Protein AF-A0A1H0KWA9-F1 (afdb_monomer)

pLDDT: mean 82.3, std 14.66, range [47.5, 94.94]

Solvent-accessible surface area (backbone atoms only — not comparable to full-atom values): 4333 Å² total; per-residue (Å²): 95,80,47,92,82,87,56,99,69,32,54,28,44,81,39,70,53,98,88,38,80,35,34,37,35,34,33,37,40,72,89,47,67,95,47,41,68,19,32,32,46,76,42,44,40,78,70,49,44,60,100,69,67,59,74,23,80,41,71,67,60,45,50,53,53,48,50,54,42,58,52,74,76,112

Mean predicted aligned error: 6.77 Å

Radius of gyration: 12.35 Å; Cα contacts (8 Å, |Δi|>4): 118; chains: 1; bounding box: 35×24×26 Å

Nearest PDB structures (foldseek):
  3wkn-assembly4_P  TM=5.860E-01  e=2.975E+00  synthetic construct

Secondary structure (DSSP, 8-state):
-B--SSSS--BEEEEEETTEEEEEEEEPPGGGGGGTT-EEEEEE-GGG--SS--EESSHHHHHHHHHHHHHTT-

Structure (mmCIF, N/CA/C/O backbone):
data_AF-A0A1H0KWA9-F1
#
_entry.id   AF-A0A1H0KWA9-F1
#
loop_
_atom_site.group_PDB
_atom_site.id
_atom_site.type_symbol
_atom_site.label_atom_id
_atom_site.label_alt_id
_atom_site.label_comp_id
_atom_site.label_asym_id
_atom_site.label_entity_id
_atom_site.label_seq_id
_atom_site.pdbx_PDB_ins_code
_atom_site.Cartn_x
_atom_site.Cartn_y
_atom_site.Cartn_z
_atom_site.occupancy
_atom_site.B_iso_or_equiv
_atom_site.auth_seq_id
_atom_site.auth_comp_id
_atom_site.auth_asym_id
_atom_site.auth_atom_id
_atom_site.pdbx_PDB_model_num
ATOM 1 N N . MET A 1 1 ? 4.455 12.626 -2.600 1.00 53.19 1 MET A N 1
ATOM 2 C CA . MET A 1 1 ? 5.333 12.969 -1.453 1.00 53.19 1 MET A CA 1
ATOM 3 C C . MET A 1 1 ? 6.579 12.103 -1.552 1.00 53.19 1 MET A C 1
ATOM 5 O O . MET A 1 1 ? 6.431 10.938 -1.885 1.00 53.19 1 MET A O 1
ATOM 9 N N . HIS A 1 2 ? 7.781 12.645 -1.355 1.00 54.72 2 HIS A N 1
ATOM 10 C CA . HIS A 1 2 ? 9.016 11.858 -1.475 1.00 54.72 2 HIS A CA 1
ATOM 11 C C . HIS A 1 2 ? 9.292 11.141 -0.155 1.00 54.72 2 HIS A C 1
ATOM 13 O O . HIS A 1 2 ? 9.229 11.768 0.904 1.00 54.72 2 HIS A O 1
ATOM 19 N N . VAL A 1 3 ? 9.562 9.839 -0.208 1.00 55.03 3 VAL A N 1
ATOM 20 C CA . VAL A 1 3 ? 9.942 9.053 0.972 1.00 55.03 3 VAL A CA 1
ATOM 21 C C . VAL A 1 3 ? 11.459 8.899 0.951 1.00 55.03 3 VAL A C 1
ATOM 23 O O . VAL A 1 3 ? 12.052 8.602 -0.079 1.00 55.03 3 VAL A O 1
ATOM 26 N N . GLY A 1 4 ? 12.117 9.165 2.075 1.00 49.81 4 GLY A N 1
ATOM 27 C CA . GLY A 1 4 ? 13.570 9.063 2.171 1.00 49.81 4 GLY A CA 1
ATOM 28 C C . GLY A 1 4 ? 14.021 7.619 2.374 1.00 49.81 4 GLY A C 1
ATOM 29 O O . GLY A 1 4 ? 14.368 7.267 3.493 1.00 49.81 4 GLY A O 1
ATOM 30 N N . THR A 1 5 ? 14.035 6.793 1.323 1.00 54.25 5 THR A N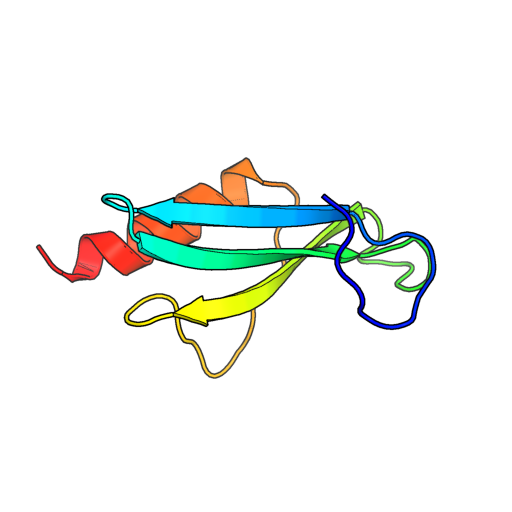 1
ATOM 31 C CA . THR A 1 5 ? 14.653 5.444 1.367 1.00 54.25 5 THR A CA 1
ATOM 32 C C . THR A 1 5 ? 16.133 5.442 0.963 1.00 54.25 5 THR A C 1
ATOM 34 O O . THR A 1 5 ? 16.758 4.388 0.920 1.00 54.25 5 THR A O 1
ATOM 37 N N . GLY A 1 6 ? 16.729 6.606 0.672 1.00 51.88 6 GLY A N 1
ATOM 38 C CA . GLY A 1 6 ? 18.142 6.709 0.276 1.00 51.88 6 GLY A CA 1
ATOM 39 C C . GLY A 1 6 ? 18.419 6.458 -1.213 1.00 51.88 6 GLY A C 1
ATOM 40 O O . GLY A 1 6 ? 19.580 6.448 -1.611 1.00 51.88 6 GLY A O 1
ATOM 41 N N . SER A 1 7 ? 17.379 6.319 -2.041 1.00 50.69 7 SER A N 1
ATOM 42 C CA . SER A 1 7 ? 17.451 6.354 -3.508 1.00 50.69 7 SER A CA 1
ATOM 43 C C . SER A 1 7 ? 16.619 7.531 -4.027 1.00 50.69 7 SER A C 1
ATOM 45 O O . SER A 1 7 ? 15.543 7.807 -3.499 1.00 50.69 7 SER A O 1
ATOM 47 N N . TYR A 1 8 ? 17.160 8.276 -4.993 1.00 49.50 8 TYR A N 1
ATOM 48 C CA . TYR A 1 8 ? 16.801 9.676 -5.268 1.00 49.50 8 TYR A CA 1
ATOM 49 C C . TYR A 1 8 ? 15.426 9.917 -5.910 1.00 49.50 8 TYR A C 1
ATOM 51 O O . TYR A 1 8 ? 14.995 11.063 -5.942 1.00 49.50 8 TYR A O 1
ATOM 59 N N . ASP A 1 9 ? 14.697 8.883 -6.328 1.00 54.19 9 ASP A N 1
ATOM 60 C CA . ASP A 1 9 ? 13.420 9.051 -7.032 1.00 54.19 9 ASP A CA 1
ATOM 61 C C . ASP A 1 9 ? 12.418 7.961 -6.640 1.00 54.19 9 ASP A C 1
ATOM 63 O O . ASP A 1 9 ? 12.083 7.081 -7.432 1.00 54.19 9 ASP A O 1
ATOM 67 N N . ILE A 1 10 ? 11.942 7.991 -5.391 1.00 64.12 10 ILE A N 1
ATOM 68 C CA . ILE A 1 10 ? 10.830 7.131 -4.970 1.00 64.12 10 ILE A CA 1
ATOM 69 C C . ILE A 1 10 ? 9.584 7.956 -4.624 1.00 64.12 10 ILE A C 1
ATOM 71 O O . ILE A 1 10 ? 9.546 8.753 -3.678 1.00 64.12 10 ILE A O 1
ATOM 75 N N . ASN A 1 11 ? 8.529 7.766 -5.417 1.00 78.75 11 ASN A N 1
ATOM 76 C CA . ASN A 1 11 ? 7.220 8.338 -5.129 1.00 78.75 11 ASN A CA 1
ATOM 77 C C . ASN A 1 11 ? 6.590 7.564 -3.973 1.00 78.75 11 ASN A C 1
ATOM 79 O O . ASN A 1 11 ? 6.352 6.369 -4.084 1.00 78.75 11 ASN A O 1
ATOM 83 N N . GLY A 1 12 ? 6.303 8.234 -2.862 1.00 86.44 12 GLY A N 1
ATOM 84 C CA . GLY A 1 12 ? 5.557 7.644 -1.757 1.00 86.44 12 GLY A CA 1
ATOM 85 C C . GLY A 1 12 ? 4.082 8.019 -1.772 1.00 86.44 12 GLY A C 1
ATOM 86 O O . GLY A 1 12 ? 3.703 9.084 -2.269 1.00 86.44 12 GLY A O 1
ATOM 87 N N . GLN A 1 13 ? 3.267 7.174 -1.147 1.00 90.56 13 GLN A N 1
ATOM 88 C CA . GLN A 1 13 ? 1.855 7.424 -0.888 1.00 90.56 13 GLN A CA 1
ATOM 89 C C . GLN A 1 13 ? 1.491 6.975 0.532 1.00 90.56 13 GLN A C 1
ATOM 91 O O . GLN A 1 13 ? 1.675 5.817 0.900 1.00 90.56 13 GLN A O 1
ATOM 96 N N . LEU A 1 14 ? 0.931 7.892 1.326 1.00 92.50 14 LEU A N 1
ATOM 97 C CA . LEU A 1 14 ? 0.312 7.556 2.610 1.00 92.50 14 LEU A CA 1
ATOM 98 C C . LEU A 1 14 ? -1.150 7.168 2.389 1.00 92.50 14 LEU A C 1
ATOM 100 O O . LEU A 1 14 ? -1.874 7.839 1.645 1.00 92.50 14 LEU A O 1
ATOM 104 N N . VAL A 1 15 ? -1.583 6.102 3.054 1.00 90.81 15 VAL A N 1
ATOM 105 C CA . VAL A 1 15 ? -2.966 5.625 3.015 1.00 90.81 15 VAL A CA 1
ATOM 106 C C . VAL A 1 15 ? -3.576 5.785 4.396 1.00 90.81 15 VAL A C 1
ATOM 108 O O . VAL A 1 15 ? -3.060 5.245 5.375 1.00 90.81 15 VAL A O 1
ATOM 111 N N . PHE A 1 16 ? -4.684 6.520 4.465 1.00 89.81 16 PHE A N 1
ATOM 112 C CA . PHE A 1 16 ? -5.428 6.759 5.696 1.00 89.81 16 PHE A CA 1
ATOM 113 C C . PHE A 1 16 ? -6.762 6.012 5.671 1.00 89.81 16 PHE A C 1
ATOM 115 O O . PHE A 1 16 ? -7.431 5.977 4.640 1.00 89.81 16 PHE A O 1
ATOM 122 N N . ALA A 1 17 ? -7.158 5.462 6.817 1.00 87.44 17 ALA A N 1
ATOM 123 C CA . ALA A 1 17 ? -8.481 4.898 7.059 1.00 87.44 17 ALA A CA 1
ATOM 124 C C . ALA A 1 17 ? -9.016 5.459 8.380 1.00 87.44 17 ALA A C 1
ATOM 126 O O . ALA A 1 17 ? -8.296 5.475 9.377 1.00 87.44 17 ALA A O 1
ATOM 127 N N . ASP A 1 18 ? -10.241 5.991 8.366 1.00 86.94 18 ASP A N 1
ATOM 128 C CA . ASP A 1 18 ? -10.871 6.650 9.523 1.00 86.94 18 ASP A CA 1
ATOM 129 C C . ASP A 1 18 ? -9.990 7.730 10.187 1.00 86.94 18 ASP A C 1
ATOM 131 O O . ASP A 1 18 ? -9.977 7.908 11.403 1.00 86.94 18 ASP A O 1
ATOM 135 N N . GLY A 1 19 ? -9.211 8.455 9.376 1.00 87.69 19 GLY A N 1
ATOM 136 C CA . GLY A 1 19 ? -8.292 9.498 9.846 1.00 87.69 19 GLY A CA 1
ATOM 137 C C . GLY A 1 19 ? -6.986 8.986 10.469 1.00 87.69 19 GLY A C 1
ATOM 138 O O . GLY A 1 19 ? -6.156 9.797 10.875 1.00 87.69 19 GLY A O 1
ATOM 139 N N . LEU A 1 20 ? -6.764 7.670 10.513 1.00 88.50 20 LEU A N 1
ATOM 140 C CA . LEU A 1 20 ? -5.538 7.043 11.008 1.00 88.50 20 LEU A CA 1
ATOM 141 C C . LEU A 1 20 ? -4.667 6.561 9.848 1.00 88.50 20 LEU A C 1
ATOM 143 O O . LEU A 1 20 ? -5.175 6.097 8.827 1.00 88.50 20 LEU A O 1
ATOM 147 N N . LEU A 1 21 ? -3.344 6.656 10.003 1.00 91.75 21 LEU A N 1
ATOM 148 C CA . LEU A 1 21 ? -2.408 6.134 9.009 1.00 91.75 21 LEU A CA 1
ATOM 149 C C . LEU A 1 21 ? -2.457 4.60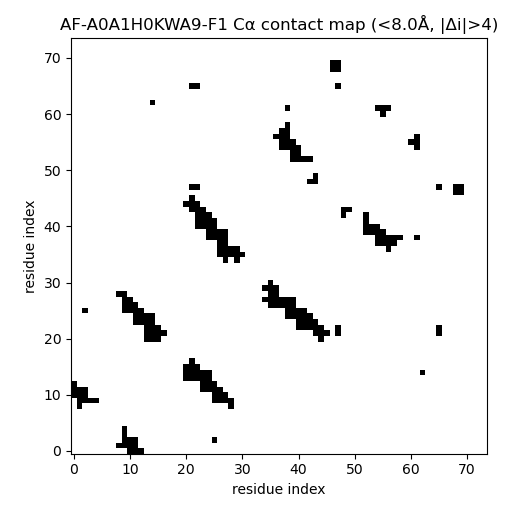1 9.017 1.00 91.75 21 LEU A C 1
ATOM 151 O O . LEU A 1 21 ? -2.099 3.968 10.007 1.00 91.75 21 LEU A O 1
ATOM 155 N N . ALA A 1 22 ? -2.902 4.020 7.906 1.00 92.88 22 ALA A N 1
ATOM 156 C CA . ALA A 1 22 ? -3.077 2.581 7.743 1.00 92.88 22 ALA A CA 1
ATOM 157 C C . ALA A 1 22 ? -1.902 1.930 6.999 1.00 92.88 22 ALA A C 1
ATOM 159 O O . ALA A 1 22 ? -1.547 0.791 7.303 1.00 92.88 22 ALA A O 1
ATOM 160 N N . ALA A 1 23 ? -1.285 2.642 6.047 1.00 94.19 23 ALA A N 1
ATOM 161 C CA . ALA A 1 23 ? -0.146 2.134 5.287 1.00 94.19 23 ALA A CA 1
ATOM 162 C C . ALA A 1 23 ? 0.744 3.235 4.696 1.00 94.19 23 ALA A C 1
ATOM 164 O O . ALA A 1 23 ? 0.297 4.358 4.442 1.00 94.19 23 ALA A O 1
ATOM 165 N N . VAL A 1 24 ? 1.986 2.858 4.400 1.00 93.00 24 VAL A N 1
ATOM 166 C CA . VAL A 1 24 ? 2.938 3.592 3.566 1.00 93.00 24 VAL A CA 1
ATOM 167 C C . VAL A 1 24 ? 3.245 2.741 2.339 1.00 93.00 24 VAL A C 1
ATOM 169 O O . VAL A 1 24 ? 3.680 1.597 2.465 1.00 93.00 24 VAL A O 1
ATOM 172 N N . LEU A 1 25 ? 3.021 3.308 1.157 1.00 92.25 25 LEU A N 1
ATOM 173 C CA . LEU A 1 25 ?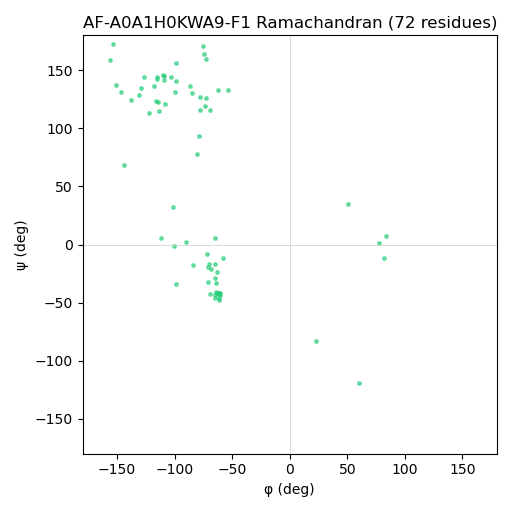 3.361 2.705 -0.127 1.00 92.25 25 LEU A CA 1
ATOM 174 C C . LEU A 1 25 ? 4.512 3.477 -0.768 1.00 92.25 25 LEU A C 1
ATOM 176 O O . LEU A 1 25 ? 4.575 4.705 -0.655 1.00 92.25 25 LEU A O 1
ATOM 180 N N . VAL A 1 26 ? 5.381 2.770 -1.481 1.00 89.94 26 VAL A N 1
ATOM 181 C CA . VAL A 1 26 ? 6.472 3.357 -2.265 1.00 89.94 26 VAL A CA 1
ATOM 182 C C . VAL A 1 26 ? 6.442 2.808 -3.683 1.00 89.94 26 VAL A C 1
ATOM 184 O O . VAL A 1 26 ? 6.258 1.612 -3.888 1.00 89.94 26 VAL A O 1
ATOM 187 N N . GLN A 1 27 ? 6.592 3.679 -4.672 1.00 88.69 27 GLN A N 1
ATOM 188 C CA . GLN A 1 27 ? 6.753 3.272 -6.055 1.00 88.69 27 GLN A CA 1
ATOM 189 C C . GLN A 1 27 ? 8.187 2.797 -6.264 1.00 88.69 27 GLN A C 1
ATOM 191 O O . GLN A 1 27 ? 9.143 3.510 -5.947 1.00 88.69 27 GLN A O 1
ATOM 196 N N . LEU A 1 28 ? 8.323 1.591 -6.796 1.00 85.69 28 LEU A N 1
ATOM 197 C CA . LEU A 1 28 ? 9.599 1.002 -7.150 1.00 85.69 28 LEU A CA 1
ATOM 198 C C . LEU A 1 28 ? 10.139 1.707 -8.395 1.00 85.69 28 LEU A C 1
ATOM 200 O O . LEU A 1 28 ? 9.449 1.827 -9.408 1.00 85.69 28 LEU A O 1
ATOM 204 N N . SER A 1 29 ? 11.368 2.204 -8.298 1.00 77.44 29 SER A N 1
ATOM 205 C CA . SER A 1 29 ? 12.059 2.851 -9.410 1.00 77.44 29 SER A CA 1
ATOM 206 C C . SER A 1 29 ? 12.561 1.834 -10.436 1.00 77.44 29 SER A C 1
ATOM 208 O O . SER A 1 29 ? 12.599 0.628 -10.178 1.00 77.44 29 SER A O 1
ATOM 210 N N . ASP A 1 30 ? 13.028 2.344 -11.577 1.00 66.94 30 ASP A N 1
ATOM 211 C CA . ASP A 1 30 ? 13.569 1.561 -12.699 1.00 66.94 30 ASP A CA 1
ATOM 212 C C . ASP A 1 30 ? 14.765 0.663 -12.327 1.00 66.94 30 ASP A C 1
ATOM 214 O O . ASP A 1 30 ? 15.136 -0.230 -13.083 1.00 66.94 30 ASP A O 1
ATOM 218 N N . PHE A 1 31 ? 15.350 0.843 -11.136 1.00 61.91 31 PHE A N 1
ATOM 219 C CA . PHE A 1 31 ? 16.385 -0.040 -10.592 1.00 61.91 31 PHE A CA 1
ATOM 220 C C . PHE A 1 31 ? 15.894 -1.463 -10.292 1.00 61.91 31 PHE A C 1
ATOM 222 O O . PHE A 1 31 ? 16.716 -2.358 -10.122 1.00 61.91 31 PHE A O 1
ATOM 229 N N . HIS A 1 32 ? 14.579 -1.679 -10.218 1.00 62.31 32 HIS A N 1
ATOM 230 C CA . HIS A 1 32 ? 13.980 -2.992 -9.986 1.00 62.31 32 HIS A CA 1
ATOM 231 C C . HIS A 1 32 ? 13.438 -3.631 -11.272 1.00 62.31 32 HIS A C 1
ATOM 233 O O . HIS A 1 32 ? 12.437 -4.322 -11.172 1.00 62.31 32 HIS A O 1
ATOM 239 N N . GLU A 1 33 ? 14.054 -3.385 -12.440 1.00 69.62 33 GLU A N 1
ATOM 240 C CA . GLU A 1 33 ? 13.751 -3.946 -13.781 1.00 69.62 33 GLU A CA 1
ATOM 241 C C . GLU A 1 33 ? 12.307 -4.478 -13.962 1.00 69.62 33 GLU A C 1
ATOM 243 O O . GLU A 1 33 ? 11.441 -3.743 -14.434 1.00 69.62 33 GLU A O 1
ATOM 248 N N . ASP A 1 34 ? 12.015 -5.713 -13.539 1.00 75.62 34 ASP A N 1
ATOM 249 C CA . ASP A 1 34 ? 10.704 -6.376 -13.683 1.00 75.62 34 ASP A CA 1
ATOM 250 C C . ASP A 1 34 ? 9.548 -5.779 -12.847 1.00 75.62 34 ASP A C 1
ATOM 252 O O . ASP A 1 34 ? 8.375 -6.008 -13.145 1.00 75.62 34 ASP A O 1
ATOM 256 N N . LEU A 1 35 ? 9.854 -5.037 -11.783 1.00 76.44 35 LEU A N 1
ATOM 257 C CA . LEU A 1 35 ? 8.897 -4.418 -10.858 1.00 76.44 35 LEU A CA 1
ATOM 258 C C . LEU A 1 35 ? 8.891 -2.887 -10.947 1.00 76.44 35 LEU A C 1
ATOM 260 O O . LEU A 1 35 ? 8.213 -2.225 -10.157 1.00 76.44 35 LEU A O 1
ATOM 264 N N . ALA A 1 36 ? 9.636 -2.314 -11.893 1.00 83.75 36 ALA A N 1
ATOM 265 C CA . ALA A 1 36 ? 9.675 -0.876 -12.113 1.00 83.75 36 ALA A CA 1
ATOM 266 C C . ALA A 1 36 ? 8.260 -0.300 -12.311 1.00 83.75 36 ALA A C 1
ATOM 268 O O . ALA A 1 36 ? 7.433 -0.833 -13.052 1.00 83.75 36 ALA A O 1
ATOM 269 N N . GLY A 1 37 ? 7.963 0.795 -11.611 1.00 84.69 37 GLY A N 1
ATOM 270 C CA . GLY A 1 37 ? 6.669 1.474 -11.660 1.00 84.69 37 GLY A CA 1
ATOM 271 C C . GLY A 1 37 ? 5.578 0.863 -10.775 1.00 84.69 37 GLY A C 1
ATOM 272 O O . GLY A 1 37 ? 4.565 1.533 -10.552 1.00 84.69 37 GLY A O 1
ATOM 273 N N . MET A 1 38 ? 5.785 -0.341 -10.225 1.00 90.50 38 MET A N 1
ATOM 274 C CA . MET A 1 38 ? 4.872 -0.957 -9.261 1.00 90.50 38 MET A CA 1
ATOM 275 C C . MET A 1 38 ? 4.960 -0.308 -7.876 1.00 90.50 38 MET A C 1
ATOM 277 O O . MET A 1 38 ? 5.911 0.393 -7.546 1.00 90.50 38 MET A O 1
ATOM 281 N N . TRP A 1 39 ? 3.960 -0.566 -7.039 1.00 92.19 39 TRP A N 1
ATOM 282 C CA . TRP A 1 39 ? 3.832 -0.031 -5.689 1.00 92.19 39 TRP A CA 1
ATOM 283 C C . TRP A 1 39 ? 4.076 -1.106 -4.640 1.00 92.19 39 TRP A C 1
ATOM 285 O O . TRP A 1 39 ? 3.355 -2.094 -4.573 1.00 92.19 39 TRP A O 1
ATOM 295 N N . PHE A 1 40 ? 5.063 -0.899 -3.786 1.00 91.25 40 PHE A N 1
ATOM 296 C CA . PHE A 1 40 ? 5.414 -1.785 -2.688 1.00 91.25 40 PHE A CA 1
ATOM 297 C C . PHE A 1 40 ? 4.829 -1.290 -1.362 1.00 91.25 40 PHE A C 1
ATOM 299 O O . PHE A 1 40 ? 4.811 -0.085 -1.095 1.00 91.25 40 PHE A O 1
ATOM 306 N N . LEU A 1 41 ? 4.355 -2.217 -0.522 1.00 93.00 41 LEU A N 1
ATOM 307 C CA . LEU A 1 41 ? 3.957 -1.919 0.854 1.00 93.00 41 LEU A CA 1
ATOM 308 C C . LEU A 1 41 ? 5.188 -1.821 1.759 1.00 93.00 41 LEU A C 1
ATOM 310 O O . LEU A 1 41 ? 5.617 -2.811 2.339 1.00 93.00 41 LEU A O 1
ATOM 314 N N . GLU A 1 42 ? 5.704 -0.609 1.934 1.00 90.00 42 GLU A N 1
ATOM 315 C CA . GLU A 1 42 ? 6.836 -0.348 2.828 1.00 90.00 42 GLU A CA 1
ATOM 316 C C . GLU A 1 42 ? 6.467 -0.635 4.291 1.00 90.00 42 GLU A C 1
ATOM 318 O O . GLU A 1 42 ? 7.192 -1.313 5.016 1.00 90.00 42 GLU A O 1
ATOM 323 N N . ALA A 1 43 ? 5.300 -0.152 4.725 1.00 91.19 43 ALA A N 1
ATOM 324 C CA . ALA A 1 43 ? 4.801 -0.368 6.077 1.00 91.19 43 ALA A CA 1
ATOM 325 C C . ALA A 1 43 ? 3.275 -0.485 6.089 1.00 91.19 43 ALA A C 1
ATOM 327 O O . ALA A 1 43 ? 2.573 0.365 5.539 1.00 91.19 43 ALA A O 1
ATOM 328 N N . GLY A 1 44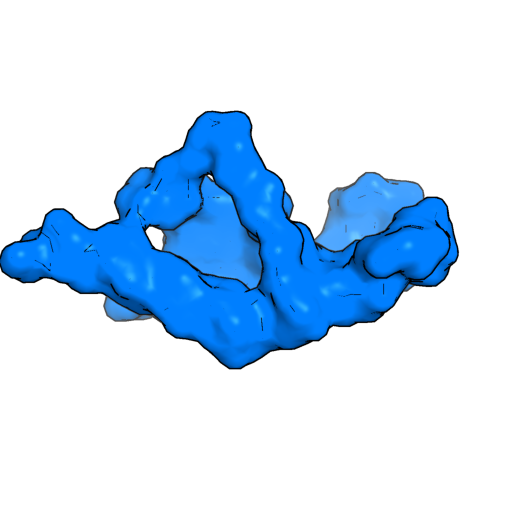 ? 2.761 -1.517 6.754 1.00 93.12 44 GLY A N 1
ATOM 329 C CA . GLY A 1 44 ? 1.354 -1.646 7.123 1.00 93.12 44 GLY A CA 1
ATOM 330 C C . GLY A 1 44 ? 1.190 -1.473 8.629 1.00 93.12 44 GLY A C 1
ATOM 331 O O . GLY A 1 44 ? 2.056 -1.883 9.396 1.00 93.12 44 GLY A O 1
ATOM 332 N N . PHE A 1 45 ? 0.085 -0.873 9.067 1.00 91.88 45 PHE A N 1
ATOM 333 C CA . PHE A 1 45 ? -0.217 -0.707 10.488 1.00 91.88 45 PHE A CA 1
ATOM 334 C C . PHE A 1 45 ? -1.470 -1.495 10.883 1.00 91.88 45 PHE A C 1
ATOM 336 O O . PHE A 1 45 ? -2.444 -1.591 10.129 1.00 91.88 45 PHE A O 1
ATOM 343 N N . GLY A 1 46 ? -1.467 -2.055 12.095 1.00 90.75 46 GLY A N 1
ATOM 344 C CA . GLY A 1 46 ? -2.606 -2.802 12.630 1.00 90.75 46 GLY A CA 1
ATOM 345 C C . GLY A 1 46 ? -2.953 -4.016 11.766 1.00 90.75 46 GLY A C 1
ATOM 346 O O . GLY A 1 46 ? -2.131 -4.902 11.586 1.00 90.75 46 GLY A O 1
ATOM 347 N N . LEU A 1 47 ? -4.170 -4.062 11.215 1.00 89.38 47 LEU A N 1
ATOM 348 C CA . LEU A 1 47 ? -4.626 -5.186 10.376 1.00 89.38 47 LEU A CA 1
ATOM 349 C C . LEU A 1 47 ? -3.939 -5.263 9.007 1.00 89.38 47 LEU A C 1
ATOM 351 O O . LEU A 1 47 ? -4.019 -6.289 8.329 1.00 89.38 47 LEU A O 1
ATOM 355 N N . VAL A 1 48 ? -3.303 -4.170 8.590 1.00 92.06 48 VAL A N 1
ATOM 356 C CA . VAL A 1 48 ? -2.551 -4.091 7.336 1.00 92.06 48 VAL A CA 1
ATOM 357 C C . VAL A 1 48 ? -1.125 -4.621 7.522 1.00 92.06 48 VAL A C 1
ATOM 359 O O . VAL A 1 48 ? 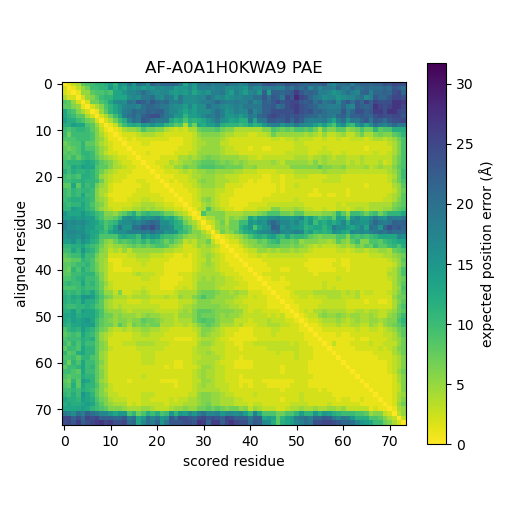-0.481 -4.973 6.536 1.00 92.06 48 VAL A O 1
ATOM 362 N N . ASP A 1 49 ? -0.645 -4.719 8.768 1.00 92.44 49 ASP A N 1
ATOM 363 C CA . ASP A 1 49 ? 0.666 -5.287 9.075 1.00 92.44 49 ASP A CA 1
ATOM 364 C C . ASP A 1 49 ? 0.729 -6.764 8.648 1.00 92.44 49 ASP A C 1
ATOM 366 O O . ASP A 1 49 ? -0.201 -7.553 8.852 1.00 92.44 49 ASP A O 1
ATOM 370 N N . THR A 1 50 ? 1.807 -7.130 7.964 1.00 88.38 50 THR A N 1
ATOM 371 C CA . THR A 1 50 ? 1.951 -8.430 7.312 1.00 88.38 50 THR A CA 1
ATOM 372 C C . THR A 1 50 ? 3.415 -8.836 7.261 1.00 88.38 50 THR A C 1
ATOM 374 O O . THR A 1 50 ? 4.279 -8.043 6.902 1.00 88.38 50 THR A O 1
ATOM 377 N N . ALA A 1 51 ? 3.687 -10.110 7.558 1.00 87.19 51 ALA A N 1
ATOM 378 C CA . ALA A 1 51 ? 5.037 -10.674 7.497 1.00 87.19 51 ALA A CA 1
ATOM 379 C C . ALA A 1 51 ? 5.627 -10.668 6.075 1.00 87.19 51 ALA A C 1
ATOM 381 O O . ALA A 1 51 ? 6.843 -10.690 5.912 1.00 87.19 51 ALA A O 1
ATOM 382 N N . TYR A 1 52 ? 4.764 -10.639 5.056 1.00 87.94 52 TYR A N 1
ATOM 383 C CA . TYR A 1 52 ? 5.154 -10.542 3.653 1.00 87.94 52 TYR A CA 1
ATOM 384 C C . TYR A 1 52 ? 4.510 -9.311 3.039 1.00 87.94 52 TYR A C 1
ATOM 386 O O . TYR A 1 52 ? 3.280 -9.243 2.929 1.00 87.94 52 TYR A O 1
ATOM 394 N N . GLN A 1 53 ? 5.350 -8.348 2.672 1.00 87.06 53 GLN A N 1
ATOM 395 C CA . GLN A 1 53 ? 4.946 -7.082 2.078 1.00 87.06 53 GLN A CA 1
ATOM 396 C C . GLN A 1 53 ? 4.614 -7.290 0.590 1.00 87.06 53 GLN A C 1
ATOM 398 O O . GLN A 1 53 ? 5.488 -7.691 -0.181 1.00 87.06 53 GLN A O 1
ATOM 403 N N . PRO A 1 54 ? 3.353 -7.078 0.173 1.00 92.50 54 PRO A N 1
ATOM 404 C CA . PRO A 1 54 ? 2.953 -7.227 -1.219 1.00 92.50 54 PRO A CA 1
ATOM 405 C C . PRO A 1 54 ? 3.468 -6.086 -2.107 1.00 92.50 54 PRO A C 1
ATOM 407 O O . PRO A 1 54 ? 3.742 -4.972 -1.655 1.00 92.50 54 PRO A O 1
ATOM 410 N N . THR A 1 55 ? 3.515 -6.373 -3.406 1.00 93.44 55 THR A N 1
ATOM 411 C CA . THR A 1 55 ? 3.710 -5.399 -4.482 1.00 93.44 55 THR A CA 1
ATOM 412 C C . THR A 1 55 ? 2.452 -5.354 -5.348 1.00 93.44 55 THR A C 1
ATOM 414 O O . THR A 1 55 ? 1.810 -6.380 -5.578 1.00 93.44 55 THR A O 1
ATOM 417 N N . PHE A 1 56 ? 2.085 -4.169 -5.818 1.00 93.75 56 PHE A N 1
ATOM 418 C CA . PHE A 1 56 ? 0.852 -3.887 -6.539 1.00 93.75 56 PHE A CA 1
ATOM 419 C C . PHE A 1 56 ? 1.155 -3.197 -7.865 1.00 93.75 56 PHE A C 1
ATOM 421 O O . PHE A 1 56 ? 2.039 -2.350 -7.935 1.00 93.75 56 PHE A O 1
ATOM 428 N N . ALA A 1 57 ? 0.383 -3.500 -8.907 1.00 91.94 57 ALA A N 1
ATOM 429 C CA . ALA A 1 57 ? 0.557 -2.854 -10.208 1.00 91.94 57 ALA A CA 1
ATOM 430 C C . ALA A 1 57 ? 0.264 -1.343 -10.164 1.00 91.94 57 ALA A C 1
ATOM 432 O O . ALA A 1 57 ? 0.902 -0.565 -10.867 1.00 91.94 57 ALA A O 1
ATOM 433 N N . ASP A 1 58 ? -0.680 -0.922 -9.320 1.00 90.94 58 ASP A N 1
ATOM 434 C CA . ASP A 1 58 ? -1.088 0.470 -9.168 1.00 90.94 58 ASP A CA 1
ATOM 435 C C . ASP A 1 58 ? -1.652 0.752 -7.761 1.00 90.94 58 ASP A C 1
ATOM 437 O O . ASP A 1 58 ? -1.865 -0.152 -6.943 1.00 90.94 58 ASP A O 1
ATOM 441 N N . LEU A 1 59 ? -1.900 2.035 -7.476 1.00 90.94 59 LEU A N 1
ATOM 442 C CA . LEU A 1 59 ? -2.453 2.476 -6.195 1.00 90.94 59 LEU A CA 1
ATOM 443 C C . LEU A 1 59 ? -3.881 1.978 -5.942 1.00 90.94 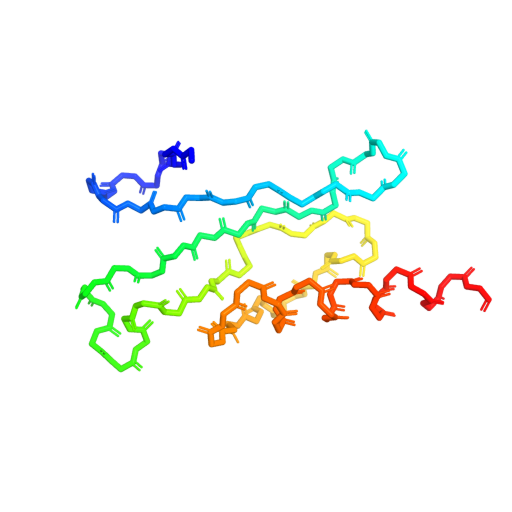59 LEU A C 1
ATOM 445 O O . LEU A 1 59 ? -4.238 1.789 -4.781 1.00 90.94 59 LEU A O 1
ATOM 449 N N . ASN A 1 60 ? -4.695 1.747 -6.976 1.00 93.50 60 ASN A N 1
ATOM 450 C CA . ASN A 1 60 ? -6.060 1.251 -6.789 1.00 93.50 60 ASN A CA 1
ATOM 451 C C . ASN A 1 60 ? -6.033 -0.198 -6.293 1.00 93.50 60 ASN A C 1
ATOM 453 O O . ASN A 1 60 ? -6.755 -0.539 -5.356 1.00 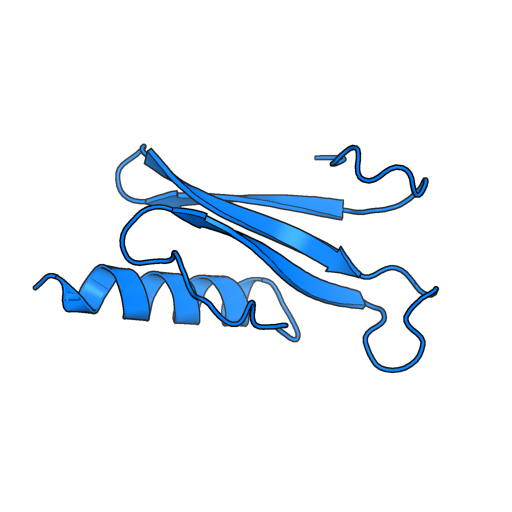93.50 60 ASN A O 1
ATOM 457 N N . ALA A 1 61 ? -5.163 -1.034 -6.865 1.00 94.69 61 ALA A N 1
ATOM 458 C CA . ALA A 1 61 ? -4.940 -2.402 -6.411 1.00 94.69 61 ALA A CA 1
ATOM 459 C C . ALA A 1 61 ? -4.440 -2.437 -4.956 1.00 94.69 61 ALA A C 1
ATOM 461 O O . ALA A 1 61 ? -4.951 -3.211 -4.143 1.00 94.69 61 ALA A O 1
ATOM 462 N N . ALA A 1 62 ? -3.501 -1.551 -4.606 1.00 94.25 62 ALA A N 1
ATOM 463 C CA . ALA A 1 62 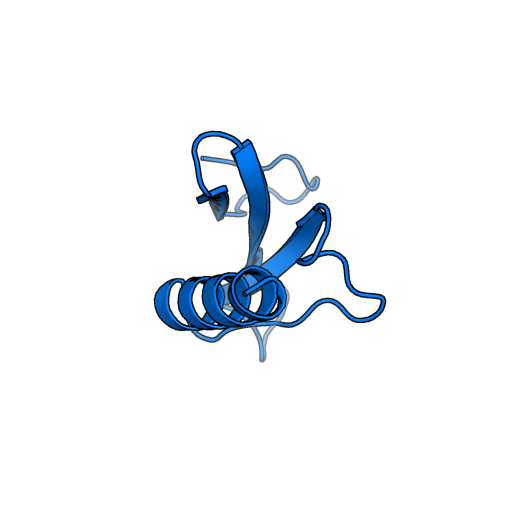? -3.007 -1.417 -3.238 1.00 94.25 62 ALA A CA 1
ATOM 464 C C . ALA A 1 62 ? -4.121 -1.003 -2.260 1.00 94.25 62 ALA A C 1
ATOM 466 O O . ALA A 1 62 ? -4.303 -1.623 -1.212 1.00 94.25 62 ALA A O 1
ATOM 467 N N . GLN A 1 63 ? -4.912 0.015 -2.611 1.00 92.25 63 GLN A N 1
ATOM 468 C CA . GLN A 1 63 ? -6.012 0.502 -1.777 1.00 92.25 63 GLN A CA 1
ATOM 469 C C . GLN A 1 63 ? -7.117 -0.542 -1.597 1.00 92.25 63 GLN A C 1
ATOM 471 O O . GLN A 1 63 ? -7.611 -0.707 -0.483 1.00 92.25 63 GLN A O 1
ATOM 476 N N . ALA A 1 64 ? -7.474 -1.283 -2.649 1.00 94.44 64 ALA A N 1
ATOM 477 C CA . ALA A 1 64 ? -8.461 -2.357 -2.566 1.00 94.44 64 ALA A CA 1
ATOM 478 C C . ALA A 1 64 ? -8.012 -3.466 -1.601 1.00 94.44 64 ALA A C 1
ATOM 480 O O . ALA A 1 64 ? -8.798 -3.927 -0.769 1.00 94.44 64 ALA A O 1
ATOM 481 N N . TRP A 1 65 ? -6.734 -3.851 -1.657 1.00 94.94 65 TRP A N 1
ATOM 482 C CA . TRP A 1 65 ? -6.160 -4.837 -0.742 1.00 94.94 65 TRP A CA 1
ATOM 483 C C . TRP A 1 65 ? -6.148 -4.347 0.714 1.00 94.94 65 TRP A C 1
ATOM 485 O O . TRP A 1 65 ? -6.541 -5.083 1.623 1.00 94.94 65 TRP A O 1
ATOM 495 N N . ILE A 1 66 ? -5.764 -3.085 0.944 1.00 93.25 66 ILE A N 1
ATOM 496 C CA . ILE A 1 66 ? -5.793 -2.458 2.276 1.00 93.25 66 ILE A CA 1
ATOM 497 C C . ILE A 1 66 ? -7.230 -2.419 2.815 1.00 93.25 66 ILE A C 1
ATOM 499 O O . ILE A 1 66 ? -7.471 -2.805 3.958 1.00 93.25 66 ILE A O 1
ATOM 503 N N . ALA A 1 67 ? -8.199 -2.016 1.991 1.00 92.19 67 ALA A N 1
ATOM 504 C CA . ALA A 1 67 ? -9.606 -1.979 2.376 1.00 92.19 67 ALA A CA 1
ATOM 505 C C . ALA A 1 67 ? -10.130 -3.373 2.759 1.00 92.19 67 ALA A C 1
ATOM 507 O O . ALA A 1 67 ? -10.814 -3.511 3.770 1.00 92.19 67 ALA A O 1
ATOM 508 N N . GLN A 1 68 ? -9.756 -4.421 2.017 1.00 93.12 68 GLN A N 1
ATOM 509 C CA . GLN A 1 68 ? -10.128 -5.802 2.340 1.00 93.12 68 GLN A CA 1
ATOM 510 C C . GLN A 1 6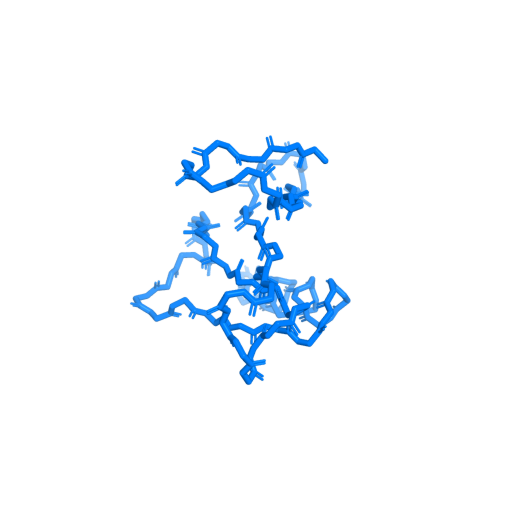8 ? -9.571 -6.256 3.699 1.00 93.12 68 GLN A C 1
ATOM 512 O O . GLN A 1 68 ? -10.278 -6.902 4.476 1.00 93.12 68 GLN A O 1
ATOM 517 N N . ARG A 1 69 ? -8.314 -5.906 4.002 1.00 91.50 69 ARG A N 1
ATOM 518 C CA . ARG A 1 69 ? -7.662 -6.202 5.290 1.00 91.50 69 ARG A CA 1
ATOM 519 C C . ARG A 1 69 ? -8.356 -5.498 6.452 1.00 91.50 69 ARG A C 1
ATOM 521 O O . ARG A 1 69 ? -8.571 -6.103 7.497 1.00 91.50 69 ARG A O 1
ATOM 528 N N . LEU A 1 70 ? -8.740 -4.240 6.260 1.00 90.06 70 LEU A N 1
ATOM 529 C CA . LEU A 1 70 ? -9.462 -3.464 7.267 1.00 90.06 70 LEU A CA 1
ATOM 530 C C . LEU A 1 70 ? -10.909 -3.951 7.449 1.00 90.06 70 LEU A C 1
ATOM 532 O O . LEU A 1 70 ? -11.422 -3.926 8.565 1.00 90.06 70 LEU A O 1
ATOM 536 N N . ALA A 1 71 ? -11.544 -4.455 6.386 1.00 87.31 71 ALA A N 1
ATOM 537 C CA . ALA A 1 71 ? -12.900 -5.002 6.421 1.00 87.31 71 ALA A CA 1
ATOM 538 C C . ALA A 1 71 ? -13.010 -6.348 7.160 1.00 87.31 71 ALA A C 1
ATOM 540 O O . ALA A 1 71 ? -14.089 -6.681 7.635 1.00 87.31 71 ALA A O 1
ATOM 541 N N . HIS A 1 72 ? -11.911 -7.091 7.349 1.00 70.19 72 HIS A N 1
ATOM 542 C CA . HIS A 1 72 ? -11.873 -8.301 8.198 1.00 70.19 72 HIS A CA 1
ATOM 543 C C . HIS A 1 72 ? -12.121 -8.032 9.697 1.00 70.19 72 HIS A C 1
ATOM 545 O O . HIS A 1 72 ? -11.992 -8.926 10.531 1.00 70.19 72 HIS A O 1
ATOM 551 N N . ARG A 1 73 ? -12.457 -6.789 10.044 1.00 55.59 73 ARG A N 1
ATOM 552 C CA . ARG A 1 73 ? -12.812 -6.329 11.383 1.00 55.59 73 ARG A CA 1
ATOM 553 C C . ARG A 1 73 ? -14.328 -6.185 11.601 1.00 55.59 73 ARG A C 1
ATOM 555 O O . ARG A 1 73 ? -14.709 -5.783 12.699 1.00 55.59 73 ARG A O 1
ATOM 562 N N . ALA A 1 74 ? -15.153 -6.449 10.582 1.00 47.50 74 ALA A N 1
ATOM 563 C CA . ALA A 1 74 ? -16.616 -6.356 10.640 1.00 47.50 74 ALA A CA 1
ATOM 564 C C . ALA A 1 74 ? -17.281 -7.718 10.877 1.00 47.50 74 ALA A C 1
ATOM 566 O O . ALA A 1 74 ? -16.852 -8.704 10.237 1.00 47.50 74 ALA A O 1
#

Sequence (74 aa):
MHVGTGSYDINGQLVFADGLLAAVLVQLSDFHEDLAGMWFLEAGFGLVDTAYQPTFADLNAAQAWIAQRLAHRA

Organism: NCBI:txid582672

Foldseek 3Di:
DDDPPPDDDKDKDFDDDPNHTAFIKIQDDCVVVVRHRWIWTPDGPDLGGDPDIDIGNDPVRVVVVSVVSVVVVD